Protein AF-A0A392P6D0-F1 (afdb_monomer)

Mean predicted aligned error: 10.16 Å

Solvent-accessible surface area (backbone atoms only — not comparable to full-atom values): 8319 Å² total; per-residue (Å²): 109,69,70,56,58,57,59,46,34,60,55,49,26,51,50,40,42,69,70,62,64,58,85,71,74,55,87,75,51,59,66,66,58,54,50,52,50,52,53,50,54,49,53,53,49,51,54,62,62,67,57,84,60,56,51,39,74,53,39,42,46,52,45,46,46,60,45,33,41,28,62,57,34,44,77,44,40,85,55,44,60,59,52,53,52,42,52,52,52,49,54,70,55,40,77,81,69,89,69,64,77,68,39,58,48,31,50,49,29,45,51,50,46,55,52,41,49,54,51,41,56,59,54,29,46,84,58,46,58,78,56,52,67,63,49,63,76,72,50,74,81,70,72,76,81,117

Secondary structure (DSSP, 8-state):
-HHHHHHHHHHHHHHHHHHH---SGGGGS-HHHHHHHHHHHHHHHHHHHH----SHHHHHHHHHHHHHTHHHHHH-GGGHHHHHHHHHHHHHHS-----STHHHHHHHHHHHHHHHHHHHHHHTGGGTHHHHHHHTTT-GGGGG--

pLDDT: mean 77.46, std 17.42, range [34.88, 95.81]

Sequence (146 aa):
DLAVLESMHLALENIVNAVFDRSNDIAEANAEIQFALCRTFEGLLQQFISLKWTEPALVEILVRYLEAMGLFLKYFADAAGSVINKLFELLTSLPFEMKDTSTLSARHARLQICTSFIRLAKAADKSILPHMKVHLLKYPSLNSCN

Organism: NCBI:txid97028

Structure (mmCIF, N/CA/C/O backbone):
data_AF-A0A392P6D0-F1
#
_entry.id   AF-A0A392P6D0-F1
#
loop_
_atom_site.group_PDB
_atom_site.id
_atom_site.type_symbol
_atom_site.label_atom_id
_atom_site.label_alt_id
_atom_site.label_comp_id
_atom_site.label_asym_id
_atom_site.label_entity_id
_atom_site.label_seq_id
_atom_site.pdbx_PDB_ins_code
_atom_site.Cartn_x
_atom_site.Cartn_y
_atom_site.Cartn_z
_atom_site.occupancy
_atom_site.B_iso_or_equiv
_atom_site.auth_seq_id
_atom_site.auth_comp_id
_atom_site.auth_asym_id
_atom_site.auth_atom_id
_atom_site.pdbx_PDB_model_num
ATOM 1 N N . ASP A 1 1 ? 5.226 16.076 -14.504 1.00 75.56 1 ASP A N 1
ATOM 2 C CA . ASP A 1 1 ? 4.270 15.045 -14.044 1.00 75.56 1 ASP A CA 1
ATOM 3 C C . ASP A 1 1 ? 4.854 14.115 -12.987 1.00 75.56 1 ASP A C 1
ATOM 5 O O . ASP A 1 1 ? 4.394 14.182 -11.857 1.00 75.56 1 ASP A O 1
ATOM 9 N N . LEU A 1 2 ? 5.917 13.347 -13.265 1.00 82.38 2 LEU A N 1
ATOM 10 C CA . LEU A 1 2 ? 6.526 12.428 -12.280 1.00 82.38 2 LEU A CA 1
ATOM 11 C C . LEU A 1 2 ? 6.988 13.109 -10.974 1.00 82.38 2 LEU A C 1
ATOM 13 O O . LEU A 1 2 ? 6.679 12.628 -9.892 1.00 82.38 2 LEU A O 1
ATOM 17 N N . ALA A 1 3 ? 7.655 14.265 -11.068 1.00 83.69 3 ALA A N 1
ATOM 18 C CA . ALA A 1 3 ? 8.099 15.024 -9.892 1.00 83.69 3 ALA A CA 1
ATOM 19 C C . ALA A 1 3 ? 6.931 15.512 -9.013 1.00 83.69 3 ALA A C 1
ATOM 21 O O . ALA A 1 3 ? 7.060 15.602 -7.794 1.00 83.69 3 ALA A O 1
ATOM 22 N N . VAL A 1 4 ? 5.771 15.795 -9.623 1.00 86.94 4 VAL A N 1
ATOM 23 C CA . VAL A 1 4 ? 4.561 16.165 -8.879 1.00 86.94 4 VAL A CA 1
ATOM 24 C C . VAL A 1 4 ? 4.076 14.955 -8.091 1.00 86.94 4 VAL A C 1
ATOM 26 O O . VAL A 1 4 ? 3.910 15.061 -6.881 1.00 86.94 4 VAL A O 1
ATOM 29 N N . LEU A 1 5 ? 3.940 13.792 -8.736 1.00 87.06 5 LEU A N 1
ATOM 30 C CA . LEU A 1 5 ? 3.590 12.546 -8.052 1.00 87.06 5 LEU A CA 1
ATOM 31 C C . LEU A 1 5 ? 4.570 12.227 -6.912 1.00 87.06 5 LEU A C 1
ATOM 33 O O . LEU A 1 5 ? 4.144 11.958 -5.789 1.00 87.06 5 LEU A O 1
ATOM 37 N N . GLU A 1 6 ? 5.874 12.329 -7.150 1.00 83.88 6 GLU A N 1
ATOM 38 C CA . GLU A 1 6 ? 6.866 12.060 -6.110 1.00 83.88 6 GLU A CA 1
ATOM 39 C C . GLU A 1 6 ? 6.711 13.001 -4.904 1.00 83.88 6 GLU A C 1
ATOM 41 O O . GLU A 1 6 ? 6.772 12.546 -3.761 1.00 83.88 6 GLU A O 1
ATOM 46 N N . SER A 1 7 ? 6.424 14.287 -5.128 1.00 86.69 7 SER A N 1
ATOM 47 C CA . SER A 1 7 ? 6.229 15.258 -4.042 1.00 86.69 7 SER A CA 1
ATOM 48 C C . SER A 1 7 ? 4.981 14.991 -3.187 1.00 86.69 7 SER A C 1
ATOM 50 O O . SER A 1 7 ? 4.965 15.305 -1.996 1.00 86.69 7 SER A O 1
ATOM 52 N N . MET A 1 8 ? 3.952 14.358 -3.760 1.00 92.19 8 MET A N 1
ATOM 53 C CA . MET A 1 8 ? 2.682 14.10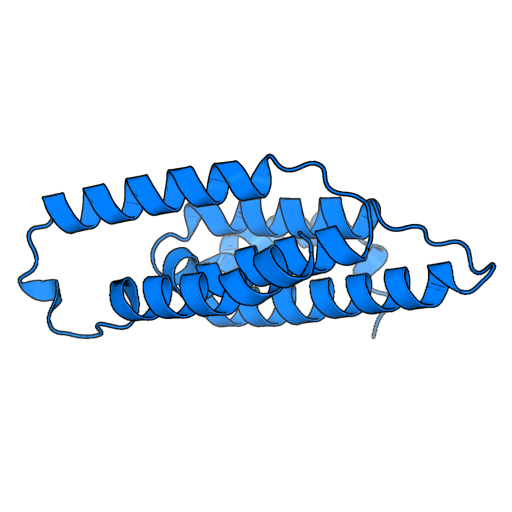8 -3.070 1.00 92.19 8 MET A CA 1
ATOM 54 C C . MET A 1 8 ? 2.783 13.037 -1.980 1.00 92.19 8 MET A C 1
ATOM 56 O O . MET A 1 8 ? 1.919 13.000 -1.106 1.00 92.19 8 MET A O 1
ATOM 60 N N . HIS A 1 9 ? 3.821 12.187 -1.977 1.00 89.25 9 HIS A N 1
ATOM 61 C CA . HIS A 1 9 ? 3.903 11.113 -0.978 1.00 89.25 9 HIS A CA 1
ATOM 62 C C . HIS A 1 9 ? 4.091 11.674 0.436 1.00 89.25 9 HIS A C 1
ATOM 64 O O . HIS A 1 9 ? 3.443 11.200 1.361 1.00 89.25 9 HIS A O 1
ATOM 70 N N . LEU A 1 10 ? 4.893 12.735 0.580 1.00 90.00 10 LEU A N 1
ATOM 71 C CA . LEU A 1 10 ? 5.110 13.419 1.858 1.00 90.00 10 LEU A CA 1
ATOM 72 C C . LEU A 1 10 ? 3.838 14.121 2.339 1.00 90.00 10 LEU A C 1
ATOM 74 O O . LEU A 1 10 ? 3.536 14.126 3.528 1.00 90.00 10 LEU A O 1
ATOM 78 N N . ALA A 1 11 ? 3.075 14.716 1.417 1.00 93.75 11 ALA A N 1
ATOM 79 C CA . ALA A 1 11 ? 1.798 15.338 1.754 1.00 93.75 11 ALA A CA 1
ATOM 80 C C . ALA A 1 11 ? 0.801 14.292 2.271 1.00 93.75 11 ALA A C 1
ATOM 82 O O . ALA A 1 11 ? 0.175 14.505 3.308 1.00 93.75 11 ALA A O 1
ATOM 83 N N . LEU A 1 12 ? 0.701 13.148 1.588 1.00 94.88 12 LEU A N 1
ATOM 84 C CA . LEU A 1 12 ? -0.134 12.030 2.019 1.00 94.88 12 LEU A CA 1
ATOM 8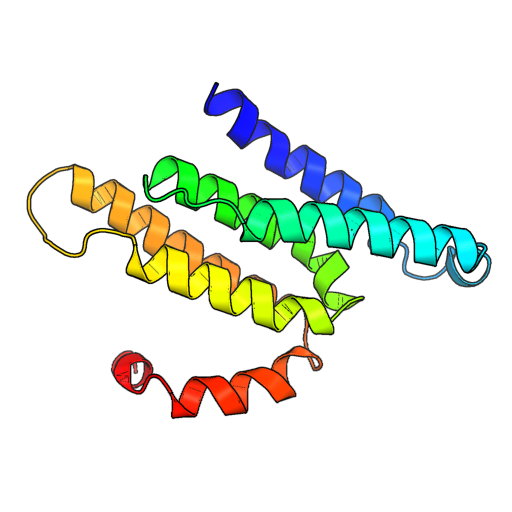5 C C . LEU A 1 12 ? 0.302 11.496 3.387 1.00 94.88 12 LEU A C 1
ATOM 87 O O . LEU A 1 12 ? -0.540 11.358 4.270 1.00 94.88 12 LEU A O 1
ATOM 91 N N . GLU A 1 13 ? 1.596 11.243 3.579 1.00 91.88 13 GLU A N 1
ATOM 92 C CA . GLU A 1 13 ? 2.151 10.763 4.848 1.00 91.88 13 GLU A CA 1
ATOM 93 C C . GLU A 1 13 ? 1.826 11.723 5.997 1.00 91.88 13 GLU A C 1
ATOM 95 O O . GLU A 1 13 ? 1.322 11.298 7.034 1.00 91.88 13 GLU A O 1
ATOM 100 N N . ASN A 1 14 ? 2.011 13.030 5.798 1.00 91.88 14 ASN A N 1
ATOM 101 C CA . ASN A 1 14 ? 1.674 14.039 6.802 1.00 91.88 14 ASN A CA 1
ATOM 102 C C . ASN A 1 14 ? 0.180 14.057 7.141 1.00 91.88 14 ASN A C 1
ATOM 104 O O . ASN A 1 14 ? -0.176 14.213 8.307 1.00 91.88 14 ASN A O 1
ATOM 108 N N . ILE A 1 15 ? -0.698 13.890 6.148 1.00 92.56 15 ILE A N 1
ATOM 109 C CA . ILE A 1 15 ? -2.149 13.825 6.366 1.00 92.56 15 ILE A CA 1
ATOM 110 C C . ILE A 1 15 ? -2.511 12.563 7.155 1.00 92.56 15 ILE A C 1
ATOM 112 O O . ILE A 1 15 ? -3.243 12.651 8.140 1.00 92.56 15 ILE A O 1
ATOM 116 N N . VAL A 1 16 ? -1.990 11.399 6.756 1.00 90.75 16 VAL A N 1
ATOM 117 C CA . VAL A 1 16 ? -2.225 10.126 7.454 1.00 90.75 16 VAL A CA 1
ATOM 118 C C . VAL A 1 16 ? -1.717 10.219 8.894 1.00 90.75 16 VAL A C 1
ATOM 120 O O . VAL A 1 16 ? -2.449 9.878 9.821 1.00 90.75 16 VAL A O 1
ATOM 123 N N . ASN A 1 17 ? -0.519 10.758 9.109 1.00 88.75 17 ASN A N 1
ATOM 124 C CA . ASN A 1 17 ? 0.022 10.982 10.446 1.00 88.75 17 ASN A CA 1
ATOM 125 C C . ASN A 1 17 ? -0.857 11.945 11.249 1.00 88.75 17 ASN A C 1
ATOM 127 O O . ASN A 1 17 ? -1.287 11.599 12.340 1.00 88.75 17 ASN A O 1
ATOM 131 N N . ALA A 1 18 ? -1.243 13.099 10.711 1.00 88.06 18 ALA A N 1
ATOM 132 C CA . ALA A 1 18 ? -2.098 14.041 11.436 1.00 88.06 18 ALA A CA 1
ATOM 133 C C . ALA A 1 18 ? -3.460 13.445 11.848 1.00 88.06 18 ALA A C 1
ATOM 135 O O . ALA A 1 18 ? -3.991 13.794 12.906 1.00 88.06 18 ALA A O 1
ATOM 136 N N . VAL A 1 19 ? -4.024 12.552 11.027 1.00 85.12 19 VAL A N 1
ATOM 137 C CA . VAL A 1 19 ? -5.308 11.891 11.298 1.00 85.12 19 VAL A CA 1
ATOM 138 C C . VAL A 1 19 ? -5.164 10.743 12.305 1.00 85.12 19 VAL A C 1
ATOM 140 O O . VAL A 1 19 ? -6.001 10.622 13.198 1.00 85.12 19 VAL A O 1
ATOM 143 N N . PHE A 1 20 ? -4.119 9.917 12.190 1.00 80.38 20 PHE A N 1
ATOM 144 C CA . PHE A 1 20 ? -3.999 8.640 12.910 1.00 80.38 20 PHE A CA 1
ATOM 145 C C . PHE A 1 20 ? -2.933 8.623 14.032 1.00 80.38 20 PHE A C 1
ATOM 147 O O . PHE A 1 20 ? -2.976 7.751 14.899 1.00 80.38 20 PHE A O 1
ATOM 154 N N . ASP A 1 21 ? -2.002 9.580 14.088 1.00 78.25 21 ASP A N 1
ATOM 155 C CA . ASP A 1 21 ? -0.961 9.702 15.136 1.00 78.25 21 ASP A CA 1
ATOM 156 C C . ASP A 1 21 ? -1.497 10.294 16.456 1.00 78.25 21 ASP A C 1
ATOM 158 O O . ASP A 1 21 ? -0.797 10.378 17.467 1.00 78.25 21 ASP A O 1
ATOM 162 N N . ARG A 1 22 ? -2.770 10.706 16.490 1.00 64.75 22 ARG A N 1
ATOM 163 C CA . ARG A 1 22 ? -3.372 11.339 17.668 1.00 64.75 22 ARG A CA 1
ATOM 164 C C . ARG A 1 22 ? -3.668 10.288 18.743 1.00 64.75 22 ARG A C 1
ATOM 166 O O . ARG A 1 22 ? -4.772 9.766 18.859 1.00 64.75 22 ARG A O 1
ATOM 173 N N . SER A 1 23 ? -2.642 9.998 19.536 1.00 54.56 23 SER A N 1
ATOM 174 C CA . SER A 1 23 ? -2.596 8.873 20.468 1.00 54.56 23 SER A CA 1
ATOM 175 C C . SER A 1 23 ? -3.529 8.944 21.680 1.00 54.56 23 SER A C 1
ATOM 177 O O . SER A 1 23 ? -3.637 7.920 22.335 1.00 54.56 23 SER A O 1
ATOM 179 N N . ASN A 1 24 ? -4.224 10.050 21.997 1.00 48.66 24 ASN A N 1
ATOM 180 C CA . ASN A 1 24 ? -5.096 10.093 23.193 1.00 48.66 24 ASN A CA 1
ATOM 181 C C . ASN A 1 24 ? -6.334 11.024 23.136 1.00 48.66 24 ASN A C 1
ATOM 183 O O . ASN A 1 24 ? -7.273 10.793 23.888 1.00 48.66 24 ASN A O 1
ATOM 187 N N . ASP A 1 25 ? -6.414 12.013 22.235 1.00 49.25 25 ASP A N 1
ATOM 188 C CA . ASP A 1 25 ? -7.540 12.982 22.220 1.00 49.25 25 ASP A CA 1
ATOM 189 C C . ASP A 1 25 ? -8.749 12.547 21.366 1.00 49.25 25 ASP A C 1
ATOM 191 O O . ASP A 1 25 ? -9.779 13.216 21.332 1.00 49.25 25 ASP A O 1
ATOM 195 N N . ILE A 1 26 ? -8.644 11.427 20.644 1.00 47.66 26 ILE A N 1
ATOM 196 C CA . ILE A 1 26 ? -9.741 10.870 19.826 1.00 47.66 26 ILE A CA 1
ATOM 197 C C . ILE A 1 26 ? -10.728 10.051 20.672 1.00 47.66 26 ILE A C 1
ATOM 199 O O . ILE A 1 26 ? -11.804 9.709 20.190 1.00 47.66 26 ILE A O 1
ATOM 203 N N . ALA A 1 27 ? -10.434 9.811 21.954 1.00 46.47 27 ALA A N 1
ATOM 204 C CA . ALA A 1 27 ? -11.406 9.237 22.885 1.00 46.47 27 ALA A CA 1
ATOM 205 C C . ALA A 1 27 ? -12.692 10.093 23.014 1.00 46.47 27 ALA A C 1
ATOM 207 O O . ALA A 1 27 ? -13.721 9.575 23.437 1.00 46.47 27 ALA A O 1
ATOM 208 N N . GLU A 1 28 ? -12.652 11.363 22.582 1.00 51.38 28 GLU A N 1
ATOM 209 C CA . GLU A 1 28 ? -13.799 12.281 22.485 1.00 51.38 28 GLU A CA 1
ATOM 210 C C . GLU A 1 28 ? -14.220 12.632 21.042 1.00 51.38 28 GLU A C 1
ATOM 212 O O . GLU A 1 28 ? -15.142 13.425 20.836 1.00 51.38 28 GLU A O 1
ATOM 217 N N . ALA A 1 29 ? -13.582 12.067 20.010 1.00 57.53 29 ALA A N 1
ATOM 218 C CA . ALA A 1 29 ? -14.015 12.310 18.637 1.00 57.53 29 ALA A CA 1
ATOM 219 C C . ALA A 1 29 ? -15.274 11.488 18.331 1.00 57.53 29 ALA A C 1
ATOM 221 O O . ALA A 1 29 ? -15.324 10.287 18.592 1.00 57.53 29 ALA A O 1
ATOM 222 N N . ASN A 1 30 ? -16.274 12.131 17.720 1.00 63.84 30 ASN A N 1
ATOM 223 C CA . ASN A 1 30 ? -17.492 11.472 17.255 1.00 63.84 30 ASN A CA 1
ATOM 224 C C . ASN A 1 30 ? -17.130 10.218 16.429 1.00 63.84 30 ASN A C 1
ATOM 226 O O . ASN A 1 30 ? -16.466 10.327 15.394 1.00 63.84 30 ASN A O 1
ATOM 230 N N . ALA A 1 31 ? -17.568 9.038 16.882 1.00 68.56 31 ALA A N 1
ATOM 231 C CA . ALA A 1 31 ? -17.316 7.751 16.228 1.00 68.56 31 ALA A CA 1
ATOM 232 C C . ALA A 1 31 ? -17.735 7.755 14.746 1.00 68.56 31 ALA A C 1
ATOM 234 O O . ALA A 1 31 ? -17.128 7.076 13.920 1.00 68.56 31 ALA A O 1
ATOM 235 N N . GLU A 1 32 ? -18.725 8.576 14.395 1.00 73.00 32 GLU A N 1
ATOM 236 C CA . GLU A 1 32 ? -19.176 8.799 13.023 1.00 73.00 32 GLU A CA 1
ATOM 237 C C . GLU A 1 32 ? -18.107 9.471 12.145 1.00 73.00 32 GLU A C 1
ATOM 239 O O . GLU A 1 32 ? -17.887 9.052 11.009 1.00 73.00 32 GLU A O 1
ATOM 244 N N . ILE A 1 33 ? -17.381 10.462 12.679 1.00 77.44 33 ILE A N 1
ATOM 245 C CA . ILE A 1 33 ? -16.286 11.141 11.966 1.00 77.44 33 ILE A CA 1
ATOM 246 C C . ILE A 1 33 ? -15.127 10.167 11.752 1.00 77.44 33 ILE A C 1
ATOM 248 O O . ILE A 1 33 ? -14.574 10.098 10.657 1.00 77.44 33 ILE A O 1
ATOM 252 N N . GLN A 1 34 ? -14.790 9.375 12.772 1.00 74.62 34 GLN A N 1
ATOM 253 C CA . GLN A 1 34 ? -13.749 8.349 12.663 1.00 74.62 34 GLN A CA 1
ATOM 254 C C . GLN A 1 34 ? -14.111 7.291 11.618 1.00 74.62 34 GLN A C 1
ATOM 256 O O . GLN A 1 34 ? -13.293 6.952 10.763 1.00 74.62 34 GLN A O 1
ATOM 261 N N . PHE A 1 35 ? -15.360 6.824 11.615 1.00 77.31 35 PHE A N 1
ATOM 262 C CA . PHE A 1 35 ? -15.839 5.882 10.611 1.00 77.31 35 PHE A CA 1
ATOM 263 C C . PHE A 1 35 ? -15.794 6.475 9.193 1.00 77.31 35 PHE A C 1
ATOM 265 O O . PHE A 1 35 ? -15.314 5.818 8.267 1.00 77.31 35 PHE A O 1
ATOM 272 N N . ALA A 1 36 ? -16.227 7.726 9.014 1.00 84.31 36 ALA A N 1
ATOM 273 C CA . ALA A 1 36 ? -16.181 8.411 7.722 1.00 84.31 36 ALA A CA 1
ATOM 274 C C . ALA A 1 36 ? -14.743 8.590 7.202 1.00 84.31 36 ALA A C 1
ATOM 276 O O . ALA A 1 36 ? -14.476 8.363 6.017 1.00 84.31 36 ALA A O 1
ATOM 277 N N . LEU A 1 37 ? -13.801 8.937 8.085 1.00 83.88 37 LEU A N 1
ATOM 278 C CA . LEU A 1 37 ? -12.379 9.023 7.752 1.00 83.88 37 LEU A CA 1
ATOM 279 C C . LEU A 1 37 ? -11.836 7.653 7.336 1.00 83.88 37 LEU A C 1
ATOM 281 O O . LEU A 1 37 ? -11.274 7.539 6.247 1.00 83.88 37 LEU A O 1
ATOM 285 N N . CYS A 1 38 ? -12.083 6.598 8.118 1.00 85.25 38 CYS A N 1
ATOM 286 C CA . CYS A 1 38 ? -11.666 5.236 7.769 1.00 85.25 38 CYS A CA 1
ATOM 287 C C . CYS A 1 38 ? -12.197 4.800 6.397 1.00 85.25 38 CYS A C 1
ATOM 289 O O . CYS A 1 38 ? -11.424 4.309 5.578 1.00 85.25 38 CYS A O 1
ATOM 291 N N . ARG A 1 39 ? -13.480 5.044 6.097 1.00 87.31 39 ARG A N 1
ATOM 292 C CA . ARG A 1 39 ? -14.082 4.729 4.786 1.00 87.31 39 ARG A CA 1
ATOM 293 C C . ARG A 1 39 ? -13.445 5.513 3.641 1.00 87.31 39 ARG A C 1
ATOM 295 O O . ARG A 1 39 ? -13.287 4.983 2.543 1.00 87.31 39 ARG A O 1
ATOM 302 N N . THR A 1 40 ? -13.057 6.759 3.895 1.00 91.19 40 THR A N 1
ATOM 303 C CA . THR A 1 40 ? -12.386 7.604 2.900 1.00 91.19 40 THR A CA 1
ATOM 304 C C . THR A 1 40 ? -10.984 7.078 2.589 1.00 91.19 40 THR A C 1
ATOM 306 O O . THR A 1 40 ? -10.646 6.890 1.419 1.00 91.19 40 THR A O 1
ATOM 309 N N . PHE A 1 41 ? -10.185 6.775 3.617 1.00 91.88 41 PHE A N 1
ATOM 310 C CA . PHE A 1 41 ? -8.842 6.211 3.441 1.00 91.88 41 PHE A CA 1
ATOM 311 C C . PHE A 1 41 ? -8.873 4.792 2.866 1.00 91.88 41 PHE A C 1
ATOM 313 O O . PHE A 1 41 ? -8.019 4.457 2.049 1.00 91.88 41 PHE A O 1
ATOM 320 N N . GLU A 1 42 ? -9.877 3.984 3.210 1.00 91.38 42 GLU A N 1
ATOM 321 C CA . GLU A 1 42 ? -10.120 2.688 2.575 1.00 91.38 42 GLU A CA 1
ATOM 322 C C . GLU A 1 42 ? -10.362 2.856 1.067 1.00 91.38 42 GLU A C 1
ATOM 324 O O . GLU A 1 42 ? -9.709 2.194 0.261 1.00 91.38 42 GLU A O 1
ATOM 329 N N . GLY A 1 43 ? -11.242 3.780 0.669 1.00 94.06 43 GLY A N 1
ATOM 330 C CA . GLY A 1 43 ? -11.501 4.082 -0.741 1.00 94.06 43 GLY A CA 1
ATOM 331 C C . GLY A 1 43 ? -10.246 4.541 -1.490 1.00 94.06 43 GLY A C 1
ATOM 332 O O . GLY A 1 43 ? -9.975 4.058 -2.590 1.00 94.06 43 GLY A O 1
ATOM 333 N N . LEU A 1 44 ? -9.446 5.417 -0.877 1.00 95.06 44 LEU A N 1
ATOM 334 C CA . LEU A 1 44 ? -8.167 5.865 -1.434 1.00 95.06 44 LEU A CA 1
ATOM 335 C C . LEU A 1 44 ? -7.174 4.703 -1.589 1.00 95.06 44 LEU A C 1
ATOM 337 O O . LEU A 1 44 ? -6.538 4.556 -2.632 1.00 95.06 44 LEU A O 1
ATOM 341 N N . LEU A 1 45 ? -7.075 3.835 -0.583 1.00 94.62 45 LEU A N 1
ATOM 342 C CA . LEU A 1 45 ? -6.202 2.668 -0.634 1.00 9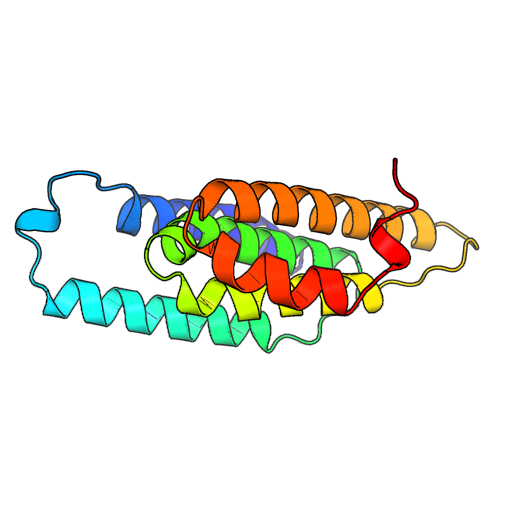4.62 45 LEU A CA 1
ATOM 343 C C . LEU A 1 45 ? -6.599 1.712 -1.765 1.00 94.62 45 LEU A C 1
ATOM 345 O O . LEU A 1 45 ? -5.733 1.219 -2.487 1.00 94.62 45 LEU A O 1
ATOM 349 N N . GLN A 1 46 ? -7.899 1.476 -1.953 1.00 94.44 46 GLN A N 1
ATOM 350 C CA . GLN A 1 46 ? -8.394 0.649 -3.055 1.00 94.44 46 GLN A CA 1
ATOM 351 C C . GLN A 1 46 ? -8.024 1.235 -4.421 1.00 94.44 46 GLN A C 1
ATOM 353 O O . GLN A 1 46 ? -7.663 0.486 -5.331 1.00 94.44 46 GLN A O 1
ATOM 358 N N . GLN A 1 47 ? -8.030 2.564 -4.561 1.00 95.81 47 GLN A N 1
ATOM 359 C CA . GLN A 1 47 ? -7.552 3.212 -5.783 1.00 95.81 47 GLN A CA 1
ATOM 360 C C . GLN A 1 47 ? -6.072 2.902 -6.024 1.00 95.81 47 GLN A C 1
ATOM 362 O O . GLN A 1 47 ? -5.739 2.455 -7.121 1.00 95.81 47 GLN A O 1
ATOM 367 N N . PHE A 1 48 ? -5.204 3.022 -5.013 1.00 95.00 48 PHE A N 1
ATOM 368 C CA . PHE A 1 48 ? -3.787 2.651 -5.140 1.00 95.00 48 PHE A CA 1
ATOM 369 C C . PHE A 1 48 ? -3.593 1.178 -5.512 1.00 95.00 48 PHE A C 1
ATOM 371 O O . PHE A 1 48 ? -2.823 0.862 -6.419 1.00 95.00 48 PHE A O 1
ATOM 378 N N . ILE A 1 49 ? -4.327 0.268 -4.871 1.00 94.44 49 ILE A N 1
ATOM 379 C CA . ILE A 1 49 ? -4.241 -1.174 -5.147 1.00 94.44 49 ILE A CA 1
ATOM 380 C C . ILE A 1 49 ? -4.678 -1.500 -6.585 1.00 94.44 49 ILE A C 1
ATOM 382 O O . ILE A 1 49 ? -4.106 -2.388 -7.222 1.00 94.44 49 ILE A O 1
ATOM 386 N N . SER A 1 50 ? -5.644 -0.762 -7.133 1.00 95.44 50 SER A N 1
ATOM 387 C CA . SER A 1 50 ? -6.146 -0.975 -8.496 1.00 95.44 50 SER A CA 1
ATOM 388 C C . SER A 1 50 ? -5.174 -0.548 -9.608 1.00 95.44 50 SER A C 1
ATOM 390 O O . SER A 1 50 ? -5.330 -0.977 -10.755 1.00 95.44 50 SER A O 1
ATOM 392 N N . LEU A 1 51 ? -4.159 0.269 -9.293 1.00 95.50 51 LEU A N 1
ATOM 393 C CA . LEU A 1 51 ? -3.207 0.788 -10.278 1.00 95.50 51 LEU A CA 1
ATOM 394 C C . LEU A 1 51 ? -2.328 -0.329 -10.845 1.00 95.50 51 LEU A C 1
ATOM 396 O O . LEU A 1 51 ? -1.695 -1.072 -10.104 1.00 95.50 51 LEU A O 1
ATOM 400 N N . LYS A 1 52 ? -2.230 -0.426 -12.172 1.00 92.69 52 LYS A N 1
ATOM 401 C CA . LYS A 1 52 ? -1.444 -1.460 -12.875 1.00 92.69 52 LYS A CA 1
ATOM 402 C C . LYS A 1 52 ? -0.088 -0.946 -13.362 1.00 92.69 52 LYS A C 1
ATOM 404 O O . LYS A 1 52 ? 0.349 -1.293 -14.454 1.00 92.69 52 LYS A O 1
ATOM 409 N N . TRP A 1 53 ? 0.539 -0.052 -12.605 1.00 92.19 53 TRP A N 1
ATOM 410 C CA . TRP A 1 53 ? 1.827 0.518 -12.994 1.00 92.19 53 TRP A CA 1
ATOM 411 C C . TRP A 1 53 ? 2.929 -0.538 -12.922 1.00 92.19 53 TRP A C 1
ATOM 413 O O . TRP A 1 53 ? 3.121 -1.162 -11.884 1.00 92.19 53 TRP A O 1
ATOM 423 N N . THR A 1 54 ? 3.652 -0.712 -14.027 1.00 88.06 54 THR A N 1
ATOM 424 C CA . THR A 1 54 ? 4.751 -1.684 -14.162 1.00 88.06 54 THR A CA 1
ATOM 425 C C . THR A 1 54 ? 6.099 -1.017 -14.429 1.00 88.06 54 THR A C 1
ATOM 427 O O . THR A 1 54 ? 7.140 -1.666 -14.365 1.00 88.06 54 THR A O 1
ATOM 430 N N . GLU A 1 55 ? 6.106 0.280 -14.747 1.00 89.88 55 GLU A N 1
ATOM 431 C CA . GLU A 1 55 ? 7.342 1.034 -14.942 1.00 89.88 55 GLU A CA 1
ATOM 432 C C . GLU A 1 55 ? 8.047 1.255 -13.595 1.00 89.88 55 GLU A C 1
ATOM 434 O O . GLU 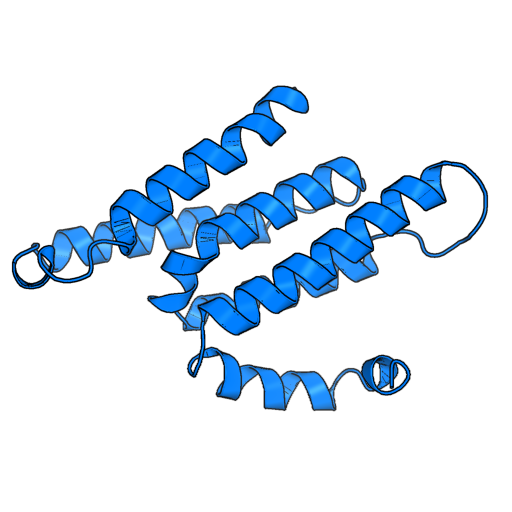A 1 55 ? 7.399 1.734 -12.663 1.00 89.88 55 GLU A O 1
ATOM 439 N N . PRO A 1 56 ? 9.363 0.986 -13.471 1.00 88.69 56 PRO A N 1
ATOM 440 C CA . PRO A 1 56 ? 10.067 1.040 -12.188 1.00 88.69 56 PRO A CA 1
ATOM 441 C C . PRO A 1 56 ? 9.862 2.338 -11.393 1.00 88.69 56 PRO A C 1
ATOM 443 O O . PRO A 1 56 ? 9.568 2.282 -10.204 1.00 88.69 56 PRO A O 1
ATOM 446 N N . ALA A 1 57 ? 9.922 3.501 -12.050 1.00 90.06 57 ALA A N 1
ATOM 447 C CA . ALA A 1 57 ? 9.733 4.794 -11.387 1.00 90.06 57 ALA A CA 1
ATOM 448 C C . ALA A 1 57 ? 8.307 4.981 -10.834 1.00 90.06 57 ALA A C 1
ATOM 450 O O . ALA A 1 57 ? 8.120 5.521 -9.746 1.00 90.06 57 ALA A O 1
ATOM 451 N N . LEU A 1 58 ? 7.290 4.505 -11.558 1.00 90.94 58 LEU A N 1
ATOM 452 C CA . LEU A 1 58 ? 5.900 4.550 -11.100 1.00 90.94 58 LEU A CA 1
ATOM 453 C C . LEU A 1 58 ? 5.652 3.538 -9.978 1.00 90.94 58 LEU A C 1
ATOM 455 O O . LEU A 1 58 ? 4.951 3.845 -9.016 1.00 90.94 58 LEU A O 1
ATOM 459 N N . VAL A 1 59 ? 6.261 2.353 -10.074 1.00 92.62 59 VAL A N 1
ATOM 460 C CA . VAL A 1 59 ? 6.225 1.333 -9.020 1.00 92.62 59 VAL A CA 1
ATOM 461 C C . VAL A 1 59 ? 6.801 1.891 -7.720 1.00 92.62 59 VAL A C 1
ATOM 463 O O . VAL A 1 59 ? 6.173 1.751 -6.675 1.00 92.62 59 VAL A O 1
ATOM 466 N N . GLU A 1 60 ? 7.943 2.577 -7.770 1.00 92.75 60 GLU A N 1
ATOM 467 C CA . GLU A 1 60 ? 8.542 3.215 -6.593 1.00 92.75 60 GLU A CA 1
ATOM 468 C C . GLU A 1 60 ? 7.613 4.242 -5.942 1.00 92.75 60 GLU A C 1
ATOM 470 O O . GLU A 1 60 ? 7.449 4.236 -4.721 1.00 92.75 60 GLU A O 1
ATOM 475 N N . ILE A 1 61 ? 6.968 5.092 -6.743 1.00 93.62 61 ILE A N 1
ATOM 476 C CA . ILE A 1 61 ? 6.011 6.087 -6.244 1.00 93.62 61 ILE A CA 1
ATOM 477 C C . ILE A 1 61 ? 4.811 5.405 -5.587 1.00 93.62 61 ILE A C 1
ATOM 479 O O . ILE A 1 61 ? 4.435 5.768 -4.473 1.00 93.62 61 ILE A O 1
ATOM 483 N N . LEU A 1 62 ? 4.232 4.395 -6.241 1.00 95.00 62 LEU A N 1
ATOM 484 C CA . LEU A 1 62 ? 3.095 3.657 -5.693 1.00 95.00 62 LEU A CA 1
ATOM 485 C C . LEU A 1 62 ? 3.456 2.980 -4.370 1.00 95.00 62 LEU A C 1
ATOM 487 O O . LEU A 1 62 ? 2.687 3.033 -3.414 1.00 95.00 62 LEU A O 1
ATOM 491 N N . VAL A 1 63 ? 4.648 2.396 -4.286 1.00 94.25 63 VAL A N 1
ATOM 492 C CA . VAL A 1 63 ? 5.154 1.786 -3.055 1.00 94.25 63 VAL A CA 1
ATOM 493 C C . VAL A 1 63 ? 5.301 2.828 -1.944 1.00 94.25 63 VAL A C 1
ATOM 495 O O . VAL A 1 63 ? 4.886 2.554 -0.821 1.00 94.25 63 VAL A O 1
ATOM 498 N N . ARG A 1 64 ? 5.802 4.036 -2.242 1.00 94.06 64 ARG A N 1
ATOM 499 C CA . ARG A 1 64 ? 5.870 5.134 -1.256 1.00 94.06 64 ARG A CA 1
ATOM 500 C C . ARG A 1 64 ? 4.487 5.594 -0.796 1.00 94.06 64 ARG A C 1
ATOM 502 O O . ARG A 1 64 ? 4.314 5.869 0.385 1.00 94.06 64 ARG A O 1
ATOM 509 N N . TYR A 1 65 ? 3.490 5.638 -1.680 1.00 95.00 65 TYR A N 1
ATOM 510 C CA . TYR A 1 65 ? 2.110 5.935 -1.275 1.00 95.00 65 TYR A CA 1
ATOM 511 C C . TYR A 1 65 ? 1.519 4.846 -0.379 1.00 95.00 65 TYR A C 1
ATOM 513 O O . TYR A 1 65 ? 0.881 5.162 0.621 1.00 95.00 65 TYR A O 1
ATOM 521 N N . LEU A 1 66 ? 1.749 3.570 -0.697 1.00 94.19 66 LEU A N 1
ATOM 522 C CA . LEU A 1 66 ? 1.312 2.456 0.148 1.00 94.19 66 LEU A CA 1
ATOM 523 C C . LEU A 1 66 ? 2.015 2.475 1.514 1.00 94.19 66 LEU A C 1
ATOM 525 O O . LEU A 1 66 ? 1.380 2.202 2.529 1.00 94.19 66 LEU A O 1
ATOM 529 N N . GLU A 1 67 ? 3.299 2.832 1.554 1.00 92.19 67 GLU A N 1
ATOM 530 C CA . GLU A 1 67 ? 4.065 3.002 2.793 1.00 92.19 67 GLU A CA 1
ATOM 531 C C . GLU A 1 67 ? 3.534 4.161 3.648 1.00 92.19 67 GLU A C 1
ATOM 533 O O . GLU A 1 67 ? 3.354 3.988 4.853 1.00 92.19 67 GLU A O 1
ATOM 538 N N . ALA A 1 68 ? 3.190 5.296 3.031 1.00 93.31 68 ALA A N 1
ATOM 539 C CA . ALA A 1 68 ? 2.594 6.452 3.707 1.00 93.31 68 ALA A CA 1
ATOM 540 C C . ALA A 1 68 ? 1.254 6.124 4.393 1.00 93.31 68 ALA A C 1
ATOM 542 O O . ALA A 1 68 ? 0.878 6.765 5.370 1.00 93.31 68 ALA A O 1
ATOM 543 N N . MET A 1 69 ? 0.548 5.086 3.931 1.00 92.00 69 MET A N 1
ATOM 544 C CA . MET A 1 69 ? -0.681 4.577 4.555 1.00 92.00 69 MET A CA 1
ATOM 545 C C . MET A 1 69 ? -0.407 3.685 5.782 1.00 92.00 69 MET A C 1
ATOM 547 O O . MET A 1 69 ? -1.339 3.117 6.354 1.00 92.00 69 MET A O 1
ATOM 551 N N . GLY A 1 70 ? 0.850 3.544 6.214 1.00 88.81 70 GLY A N 1
ATOM 552 C CA . GLY A 1 70 ? 1.269 2.622 7.270 1.00 88.81 70 GLY A CA 1
ATOM 553 C C . GLY A 1 70 ? 0.528 2.791 8.599 1.00 88.81 70 GLY A C 1
ATOM 554 O O . GLY A 1 70 ? 0.106 1.792 9.183 1.00 88.81 70 GLY A O 1
ATOM 555 N N . LEU A 1 71 ? 0.299 4.026 9.067 1.00 85.31 71 LEU A N 1
ATOM 556 C CA . LEU A 1 71 ? -0.486 4.243 10.290 1.00 85.31 71 LEU A CA 1
ATOM 557 C C . LEU A 1 71 ? -1.957 3.867 10.105 1.00 85.31 71 LEU A C 1
ATOM 559 O O . LEU A 1 71 ? -2.514 3.220 10.985 1.00 85.31 71 LEU A O 1
ATOM 563 N N . PHE A 1 72 ? -2.575 4.186 8.965 1.00 87.00 72 PHE A N 1
ATOM 564 C CA . PHE A 1 72 ? -3.939 3.732 8.673 1.00 87.00 72 PHE A CA 1
ATOM 565 C C . PHE A 1 72 ? -4.040 2.200 8.746 1.00 87.00 72 PHE A C 1
ATOM 567 O O . PHE A 1 72 ? -4.935 1.673 9.401 1.00 87.00 72 PHE A O 1
ATOM 574 N N . LEU A 1 73 ? -3.080 1.479 8.161 1.00 87.00 73 LEU A N 1
ATOM 575 C CA . LEU A 1 73 ? -3.037 0.011 8.180 1.00 87.00 73 LEU A CA 1
ATOM 576 C C . LEU A 1 73 ? -2.827 -0.574 9.583 1.00 87.00 73 LEU A C 1
ATOM 578 O O . LEU A 1 73 ? -3.273 -1.687 9.857 1.00 87.00 73 LEU A O 1
ATOM 582 N N . LYS A 1 74 ? -2.188 0.173 10.489 1.00 82.06 74 LYS A N 1
ATOM 583 C CA . LYS A 1 74 ? -2.089 -0.197 11.906 1.00 82.06 74 LYS A CA 1
ATOM 584 C C . LYS A 1 74 ? -3.455 -0.159 12.602 1.00 82.06 74 LYS A C 1
ATOM 586 O O . LYS A 1 74 ? -3.725 -1.029 13.426 1.00 82.06 74 LYS A O 1
ATOM 591 N N . TYR A 1 75 ? -4.311 0.811 12.269 1.00 75.31 75 TYR A N 1
ATOM 592 C CA . TYR A 1 75 ? -5.682 0.897 12.794 1.00 75.31 75 TYR A CA 1
ATOM 593 C C . TYR A 1 75 ? -6.660 -0.034 12.067 1.00 75.31 75 TYR A C 1
ATOM 595 O O . TYR A 1 75 ? -7.593 -0.542 12.686 1.00 75.31 75 TYR A O 1
ATOM 603 N N . PHE A 1 76 ? -6.450 -0.270 10.771 1.00 74.81 76 PHE A N 1
ATOM 604 C CA . PHE A 1 76 ? -7.361 -1.011 9.900 1.00 74.81 76 PHE A CA 1
ATOM 605 C C . PHE A 1 76 ? -6.660 -2.212 9.248 1.00 74.81 76 PHE A C 1
ATOM 607 O O . PHE A 1 76 ? -6.328 -2.226 8.059 1.00 74.81 76 PHE A O 1
ATOM 614 N N . ALA A 1 77 ? -6.423 -3.234 10.070 1.00 71.75 77 ALA A N 1
ATOM 615 C CA . ALA A 1 77 ? -5.615 -4.403 9.729 1.00 71.75 77 ALA A CA 1
ATOM 616 C C . ALA A 1 77 ? -6.138 -5.225 8.542 1.00 71.75 77 ALA A C 1
ATOM 618 O O . ALA A 1 77 ? -5.341 -5.789 7.791 1.00 71.75 77 ALA A O 1
ATOM 619 N N . ASP A 1 78 ? -7.456 -5.260 8.333 1.00 76.31 78 ASP A N 1
ATOM 620 C CA . ASP A 1 78 ? -8.094 -6.056 7.274 1.00 76.31 78 ASP A CA 1
ATOM 621 C C . ASP A 1 78 ? -7.601 -5.667 5.869 1.00 76.31 78 ASP A C 1
ATOM 623 O O . ASP A 1 78 ? -7.563 -6.492 4.953 1.00 76.31 78 ASP A O 1
ATOM 627 N N . ALA A 1 79 ? -7.145 -4.422 5.696 1.00 82.62 79 ALA A N 1
ATOM 628 C CA . ALA A 1 79 ? -6.596 -3.939 4.436 1.00 82.62 79 ALA A CA 1
ATOM 629 C C . ALA A 1 79 ? -5.122 -4.330 4.204 1.00 82.62 79 ALA A C 1
ATOM 631 O O . ALA A 1 79 ? -4.655 -4.305 3.060 1.00 82.62 79 ALA A O 1
ATOM 632 N N . ALA A 1 80 ? -4.385 -4.732 5.247 1.00 83.38 80 ALA A N 1
ATOM 633 C CA . ALA A 1 80 ? -2.956 -5.037 5.157 1.00 83.38 80 ALA A CA 1
ATOM 634 C C . ALA A 1 80 ? -2.669 -6.207 4.204 1.00 83.38 80 ALA A C 1
ATOM 636 O O . ALA A 1 80 ? -1.705 -6.163 3.440 1.00 83.38 80 ALA A O 1
ATOM 637 N N . GLY A 1 81 ? -3.535 -7.227 4.183 1.00 83.88 81 GLY A N 1
ATOM 638 C CA . GLY A 1 81 ? -3.401 -8.363 3.267 1.00 83.88 81 GLY A CA 1
ATOM 639 C C . GLY A 1 81 ? -3.431 -7.945 1.793 1.00 83.88 81 GLY A C 1
ATOM 640 O O . GLY A 1 81 ? -2.609 -8.401 0.999 1.00 83.88 81 GLY A O 1
ATOM 641 N N . SER A 1 82 ? -4.328 -7.026 1.432 1.00 89.69 82 SER A N 1
ATOM 642 C CA . SER A 1 82 ? -4.443 -6.509 0.064 1.00 89.69 82 SER A CA 1
ATOM 643 C C . SER A 1 82 ? -3.230 -5.666 -0.337 1.00 89.69 82 SER A C 1
ATOM 645 O O . SER A 1 82 ? -2.763 -5.771 -1.470 1.00 89.69 82 SER A O 1
ATOM 647 N N . VAL A 1 83 ? -2.666 -4.895 0.597 1.00 91.38 83 VAL A N 1
ATOM 648 C CA . VAL A 1 83 ? -1.421 -4.139 0.371 1.00 91.38 83 VAL A CA 1
ATOM 649 C C . VAL A 1 83 ? -0.238 -5.077 0.160 1.00 91.38 83 VAL A C 1
ATOM 651 O O . VAL A 1 83 ? 0.522 -4.896 -0.787 1.00 91.38 83 VAL A O 1
ATOM 654 N N . ILE A 1 84 ? -0.110 -6.121 0.981 1.00 89.19 84 ILE A N 1
ATOM 655 C CA . ILE A 1 84 ? 0.940 -7.136 0.829 1.00 89.19 84 ILE A CA 1
ATOM 656 C C . ILE A 1 84 ? 0.838 -7.819 -0.538 1.00 89.19 84 ILE A C 1
ATOM 658 O O . ILE A 1 84 ? 1.835 -7.906 -1.255 1.00 89.19 84 ILE A O 1
ATOM 662 N N . ASN A 1 85 ? -0.363 -8.253 -0.932 1.00 90.94 85 ASN A N 1
ATOM 663 C CA . ASN A 1 85 ? -0.590 -8.846 -2.251 1.00 90.94 85 ASN A CA 1
ATOM 664 C C . ASN A 1 85 ? -0.172 -7.891 -3.369 1.00 90.94 85 ASN A C 1
ATOM 666 O O . ASN A 1 85 ? 0.487 -8.313 -4.319 1.00 90.94 85 ASN A O 1
ATOM 670 N N . LYS A 1 86 ? -0.502 -6.602 -3.229 1.00 94.00 86 LYS A N 1
ATOM 671 C CA . LYS A 1 86 ? -0.121 -5.598 -4.216 1.00 94.00 86 LYS A CA 1
ATOM 672 C C . LYS A 1 86 ? 1.392 -5.431 -4.317 1.00 94.00 86 LYS A C 1
ATOM 674 O O . LYS A 1 86 ? 1.917 -5.374 -5.423 1.00 94.00 86 LYS A O 1
ATOM 679 N N . LEU A 1 87 ? 2.112 -5.398 -3.197 1.00 92.44 87 LEU A N 1
ATOM 680 C CA . LEU A 1 87 ? 3.577 -5.318 -3.201 1.00 92.44 87 LEU A CA 1
ATOM 681 C C . LEU A 1 87 ? 4.211 -6.513 -3.925 1.00 92.44 87 LEU A C 1
ATOM 683 O O . LEU A 1 87 ? 5.151 -6.324 -4.696 1.00 92.44 87 LEU A O 1
ATOM 687 N N . PHE A 1 88 ? 3.682 -7.724 -3.729 1.00 90.50 88 PHE A N 1
ATOM 688 C CA . PHE A 1 88 ? 4.152 -8.908 -4.454 1.00 90.50 88 PHE A CA 1
ATOM 689 C C . PHE A 1 88 ? 3.831 -8.846 -5.948 1.00 90.50 88 PHE A C 1
ATOM 691 O O . PHE A 1 88 ? 4.701 -9.145 -6.764 1.00 90.50 88 PHE A O 1
ATOM 698 N N . GLU A 1 89 ? 2.625 -8.416 -6.317 1.00 93.06 89 GLU A N 1
ATOM 699 C CA . GLU A 1 89 ? 2.250 -8.190 -7.717 1.00 93.06 89 GLU A CA 1
ATOM 700 C C . GLU A 1 89 ? 3.245 -7.233 -8.394 1.00 93.06 89 GLU A C 1
ATOM 702 O O . GLU A 1 89 ? 3.844 -7.582 -9.415 1.00 93.06 89 GLU A O 1
ATOM 707 N N . LEU A 1 90 ? 3.511 -6.077 -7.774 1.00 92.44 90 LEU A N 1
ATOM 708 C CA . LEU A 1 90 ? 4.481 -5.097 -8.266 1.00 92.44 90 LEU A CA 1
ATOM 709 C C . LEU A 1 90 ? 5.890 -5.690 -8.368 1.00 92.44 90 LEU A C 1
ATOM 711 O O . LEU A 1 90 ? 6.554 -5.505 -9.387 1.00 92.44 90 LEU A O 1
ATOM 715 N N . LEU A 1 91 ? 6.325 -6.456 -7.364 1.00 89.25 91 LEU A N 1
ATOM 716 C CA . LEU A 1 91 ? 7.635 -7.108 -7.357 1.00 89.25 91 LEU A CA 1
ATOM 717 C C . LEU A 1 91 ? 7.806 -8.057 -8.548 1.00 89.25 91 LEU A C 1
ATOM 719 O O . LEU A 1 91 ? 8.857 -8.051 -9.191 1.00 89.25 91 LEU A O 1
ATOM 723 N N . THR A 1 92 ? 6.772 -8.846 -8.852 1.00 89.12 92 THR A N 1
ATOM 724 C CA . THR A 1 92 ? 6.775 -9.800 -9.974 1.00 89.12 92 THR A CA 1
ATOM 725 C C . THR A 1 92 ? 6.638 -9.136 -11.342 1.00 89.12 92 THR A C 1
ATOM 727 O O . THR A 1 92 ? 7.060 -9.716 -12.338 1.00 89.12 92 THR A O 1
ATOM 730 N N . SER A 1 93 ? 6.092 -7.917 -11.401 1.00 89.00 93 SER A N 1
ATOM 731 C CA . SER A 1 93 ? 5.951 -7.151 -12.645 1.00 89.00 93 SER A CA 1
ATOM 732 C C . SER A 1 93 ? 7.274 -6.573 -13.164 1.00 89.00 93 SER A C 1
ATOM 734 O O . SER A 1 93 ? 7.385 -6.246 -14.345 1.00 89.00 93 SER A O 1
ATOM 736 N N . LEU A 1 94 ? 8.288 -6.452 -12.298 1.00 86.31 94 LEU A N 1
ATOM 737 C CA . LEU A 1 94 ? 9.566 -5.841 -12.647 1.00 86.31 94 LEU A CA 1
ATOM 738 C C . LEU A 1 94 ? 10.474 -6.834 -13.398 1.00 86.31 94 LEU A C 1
ATOM 740 O O . LEU A 1 94 ? 10.686 -7.955 -12.925 1.00 86.31 94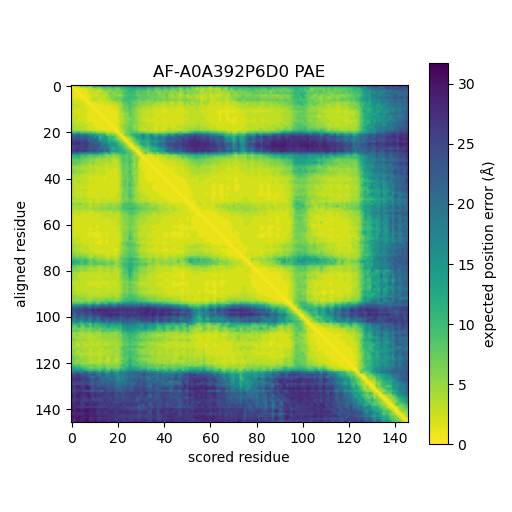 LEU A O 1
ATOM 744 N N . PRO A 1 95 ? 11.100 -6.425 -14.518 1.00 81.06 95 PRO A N 1
ATOM 745 C CA . PRO A 1 95 ? 11.922 -7.314 -15.336 1.00 81.06 95 PRO A CA 1
ATOM 746 C C . PRO A 1 95 ? 13.127 -7.864 -14.558 1.00 81.06 95 PRO A C 1
ATOM 748 O O . PRO A 1 95 ? 13.795 -7.148 -13.804 1.00 81.06 95 PRO A O 1
ATOM 751 N N . PHE A 1 96 ? 13.407 -9.161 -14.712 1.00 65.06 96 PHE A N 1
ATOM 752 C CA . PHE A 1 96 ? 14.520 -9.853 -14.043 1.00 65.06 96 PHE A CA 1
ATOM 753 C C . PHE A 1 96 ? 15.805 -9.894 -14.885 1.00 65.06 96 PHE A C 1
ATOM 755 O O . PHE A 1 96 ? 16.894 -10.037 -14.333 1.00 65.06 96 PHE A O 1
ATOM 762 N N . GLU A 1 97 ? 15.699 -9.753 -16.208 1.00 57.88 97 GLU A N 1
ATOM 763 C CA . GLU A 1 97 ? 16.823 -9.985 -17.116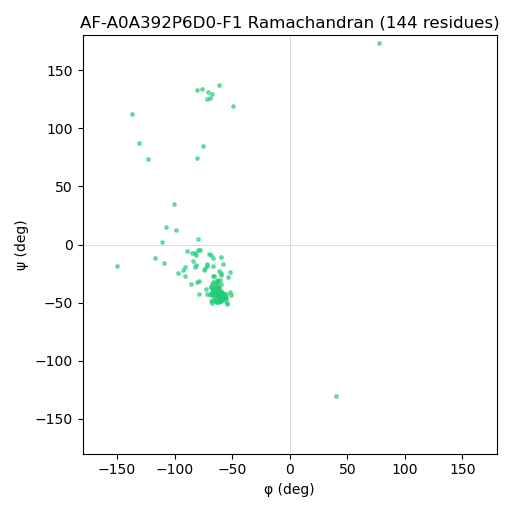 1.00 57.88 97 GLU A CA 1
ATOM 764 C C . GLU A 1 97 ? 17.896 -8.890 -17.036 1.00 57.88 97 GLU A C 1
ATOM 766 O O . GLU A 1 97 ? 17.629 -7.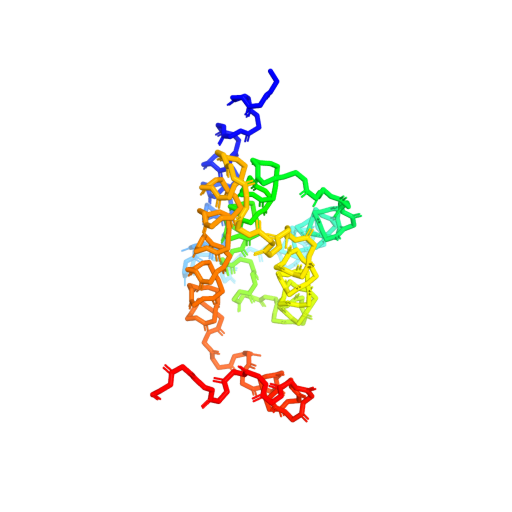701 -17.197 1.00 57.88 97 GLU A O 1
ATOM 771 N N . MET A 1 98 ? 19.135 -9.327 -16.789 1.00 54.06 98 MET A N 1
ATOM 772 C CA . MET A 1 98 ? 20.338 -8.500 -16.677 1.00 54.06 98 MET A CA 1
ATOM 773 C C . MET A 1 98 ? 20.885 -8.152 -18.066 1.00 54.06 98 MET A C 1
ATOM 775 O O . MET A 1 98 ? 21.894 -8.704 -18.504 1.00 54.06 98 MET A O 1
ATOM 779 N N . LYS A 1 99 ? 20.222 -7.245 -18.775 1.00 51.94 99 LYS A N 1
ATOM 780 C CA . LYS A 1 99 ? 20.799 -6.570 -19.942 1.00 51.94 99 LYS A CA 1
ATOM 781 C C . LYS A 1 99 ? 20.433 -5.092 -19.852 1.00 51.94 99 LYS A C 1
ATOM 783 O O . LYS A 1 99 ? 19.272 -4.724 -19.961 1.00 51.94 99 LYS A O 1
ATOM 788 N N . ASP A 1 100 ? 21.451 -4.269 -19.626 1.00 54.28 100 ASP A N 1
ATOM 789 C CA . ASP A 1 100 ? 21.439 -2.805 -19.736 1.00 54.28 100 ASP A CA 1
ATOM 790 C C . ASP A 1 100 ? 20.787 -1.996 -18.598 1.00 54.28 100 ASP A C 1
ATOM 792 O O . ASP A 1 100 ? 20.245 -2.523 -17.628 1.00 54.28 100 ASP A O 1
ATOM 796 N N . THR A 1 101 ? 20.934 -0.670 -18.686 1.00 56.84 101 THR A N 1
ATOM 797 C CA . THR A 1 101 ? 20.675 0.381 -17.678 1.00 56.84 101 THR A CA 1
ATOM 798 C C . THR A 1 101 ? 19.277 0.334 -17.038 1.00 56.84 101 THR A C 1
ATOM 800 O O . THR A 1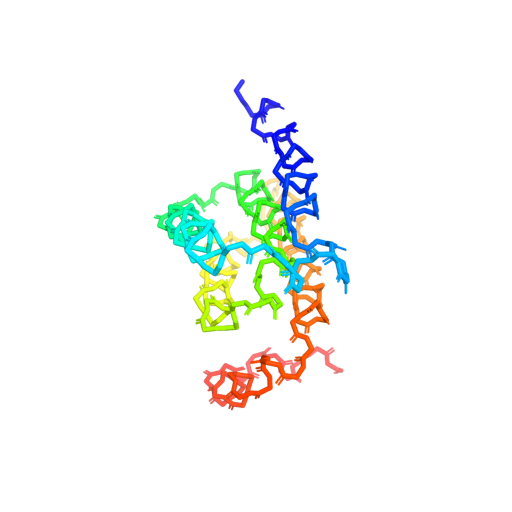 101 ? 19.104 0.775 -15.901 1.00 56.84 101 THR A O 1
ATOM 803 N N . SER A 1 102 ? 18.293 -0.269 -17.714 1.00 56.53 102 SER A N 1
ATOM 804 C CA . SER A 1 102 ? 16.953 -0.597 -17.189 1.00 56.53 102 SER A CA 1
ATOM 805 C C . SER A 1 102 ? 16.990 -1.572 -15.999 1.00 56.53 102 SER A C 1
ATOM 807 O O . SER A 1 102 ? 16.094 -1.578 -15.154 1.00 56.53 102 SER A O 1
ATOM 809 N N . THR A 1 103 ? 18.065 -2.350 -15.872 1.00 64.19 103 THR A N 1
ATOM 810 C CA . THR A 1 103 ? 18.314 -3.266 -14.752 1.00 64.19 103 THR A CA 1
ATOM 811 C C . THR A 1 103 ? 18.542 -2.505 -13.443 1.00 64.19 103 THR A C 1
ATOM 813 O O . THR A 1 103 ? 18.169 -2.991 -12.372 1.00 64.19 103 THR A O 1
ATOM 816 N N . LEU A 1 104 ? 19.137 -1.305 -13.500 1.00 72.56 104 LEU A N 1
ATOM 817 C CA . LEU A 1 104 ? 19.465 -0.525 -12.304 1.00 72.56 104 LEU A CA 1
ATOM 818 C C . LEU A 1 104 ? 18.203 0.058 -11.653 1.00 72.56 104 LEU A C 1
ATOM 820 O O . LEU A 1 104 ? 18.051 -0.045 -10.436 1.00 72.56 104 LEU A O 1
ATOM 824 N N . SER A 1 105 ? 17.272 0.582 -12.457 1.00 77.12 105 SER A N 1
ATOM 825 C CA . SER A 1 105 ? 15.985 1.091 -11.967 1.00 77.12 105 SER A CA 1
ATOM 826 C C . SER A 1 105 ? 15.083 -0.040 -11.469 1.00 77.12 105 SER A C 1
ATOM 828 O O . SER A 1 105 ? 14.546 0.048 -10.371 1.00 77.12 105 SER A O 1
ATOM 830 N N . ALA A 1 106 ? 14.996 -1.165 -12.188 1.00 77.88 106 ALA A N 1
ATOM 831 C CA . ALA A 1 106 ? 14.244 -2.331 -11.717 1.00 77.88 106 ALA A CA 1
ATOM 832 C C . ALA A 1 106 ? 14.815 -2.902 -10.404 1.00 77.88 106 ALA A C 1
ATOM 834 O O . ALA A 1 106 ? 14.067 -3.316 -9.519 1.00 77.88 106 ALA A O 1
ATOM 835 N N . ARG A 1 107 ? 16.144 -2.917 -10.237 1.00 84.00 107 ARG A N 1
ATOM 836 C CA . ARG A 1 107 ? 16.789 -3.313 -8.974 1.00 84.00 107 ARG A CA 1
ATOM 837 C C . ARG A 1 107 ? 16.477 -2.336 -7.839 1.00 84.00 107 ARG A C 1
ATOM 839 O O . ARG A 1 107 ? 16.231 -2.797 -6.726 1.00 84.00 107 ARG A O 1
ATOM 846 N N . HIS A 1 108 ? 16.481 -1.031 -8.110 1.00 86.25 108 HIS A N 1
ATOM 847 C CA . HIS A 1 108 ? 16.133 -0.016 -7.116 1.00 86.25 108 HIS A CA 1
ATOM 848 C C . HIS A 1 108 ? 14.676 -0.161 -6.662 1.00 86.25 108 HIS A C 1
ATOM 850 O O . HIS A 1 108 ? 14.428 -0.313 -5.467 1.00 86.25 108 HIS A O 1
ATOM 856 N N . ALA A 1 109 ? 13.738 -0.269 -7.605 1.00 86.75 109 ALA A N 1
ATOM 857 C CA . ALA A 1 109 ? 12.326 -0.503 -7.318 1.00 86.75 109 ALA A CA 1
ATOM 858 C C . ALA A 1 109 ? 12.097 -1.783 -6.495 1.00 86.75 109 ALA A C 1
ATOM 860 O O . ALA A 1 109 ? 11.358 -1.762 -5.512 1.00 86.75 109 ALA A O 1
ATOM 861 N N . ARG A 1 110 ? 12.790 -2.887 -6.815 1.00 88.00 110 ARG A N 1
ATOM 862 C CA . ARG A 1 110 ? 12.747 -4.122 -6.007 1.00 88.00 110 ARG A CA 1
ATOM 863 C C . ARG A 1 110 ? 13.210 -3.896 -4.568 1.00 88.00 110 ARG A C 1
ATOM 865 O O . ARG A 1 110 ? 12.553 -4.353 -3.637 1.00 88.00 110 ARG A O 1
ATOM 872 N N . LEU A 1 111 ? 14.333 -3.202 -4.378 1.00 89.06 111 LEU A N 1
ATOM 873 C CA . LEU A 1 111 ? 14.851 -2.907 -3.041 1.00 89.06 111 LEU A CA 1
ATOM 874 C C . LEU A 1 111 ? 13.882 -2.017 -2.252 1.00 89.06 111 LEU A C 1
ATOM 876 O O . LEU A 1 111 ? 13.673 -2.256 -1.060 1.00 89.06 111 LEU A O 1
ATOM 880 N N . GLN A 1 112 ? 13.270 -1.037 -2.919 1.00 90.00 112 GLN A N 1
ATOM 881 C CA . GLN A 1 112 ? 12.257 -0.169 -2.328 1.00 90.00 112 GLN A CA 1
ATOM 882 C C . GLN A 1 112 ? 11.046 -0.985 -1.868 1.00 90.00 112 GLN A C 1
ATOM 884 O O . GLN A 1 112 ? 10.663 -0.880 -0.708 1.00 90.00 112 GLN A O 1
ATOM 889 N N . ILE A 1 113 ? 10.519 -1.882 -2.712 1.00 90.38 113 ILE A N 1
ATOM 890 C CA . ILE A 1 113 ? 9.423 -2.795 -2.343 1.00 90.38 113 ILE A CA 1
ATOM 891 C C . ILE A 1 113 ? 9.778 -3.606 -1.093 1.00 90.38 113 ILE A C 1
ATOM 893 O O . ILE A 1 113 ? 9.000 -3.636 -0.139 1.00 90.38 113 ILE A O 1
ATOM 897 N N . CYS A 1 114 ? 10.954 -4.238 -1.062 1.00 89.56 114 CYS A N 1
ATOM 898 C CA . CYS A 1 114 ? 11.384 -5.035 0.089 1.00 89.56 114 CYS A CA 1
ATOM 899 C C . CYS A 1 114 ? 11.515 -4.187 1.364 1.00 89.56 114 CYS A C 1
ATOM 901 O O . CYS A 1 114 ? 11.112 -4.616 2.446 1.00 89.56 114 CYS A O 1
ATOM 903 N N . THR A 1 115 ? 12.053 -2.974 1.240 1.00 90.31 115 THR A N 1
ATOM 904 C CA . THR A 1 115 ? 12.220 -2.046 2.366 1.00 90.31 115 THR A CA 1
ATOM 905 C C . THR A 1 115 ? 10.867 -1.615 2.927 1.00 90.31 115 THR A C 1
ATOM 907 O O . THR A 1 115 ? 10.643 -1.710 4.138 1.00 90.31 115 THR A O 1
ATOM 910 N N . SER A 1 116 ? 9.945 -1.205 2.058 1.00 88.50 116 SER A N 1
ATOM 911 C CA . SER A 1 116 ? 8.596 -0.792 2.443 1.00 88.50 116 SER A CA 1
ATOM 912 C C . SER A 1 116 ? 7.797 -1.957 3.025 1.00 88.50 116 SER A C 1
ATOM 914 O O . SER A 1 116 ? 7.111 -1.771 4.026 1.00 88.50 116 SER A O 1
ATOM 916 N N . PHE A 1 117 ? 7.946 -3.179 2.497 1.00 88.12 117 PHE A N 1
ATOM 917 C CA . PHE A 1 117 ? 7.333 -4.377 3.080 1.00 88.12 117 PHE A CA 1
ATOM 918 C C . PHE A 1 117 ? 7.761 -4.582 4.537 1.00 88.12 117 PHE A C 1
ATOM 920 O O . PHE A 1 117 ? 6.912 -4.769 5.405 1.00 88.12 117 PHE A O 1
ATOM 927 N N . ILE A 1 118 ? 9.063 -4.494 4.833 1.00 86.12 118 ILE A N 1
ATOM 928 C CA . ILE A 1 118 ? 9.572 -4.636 6.207 1.00 86.12 118 ILE A CA 1
ATOM 929 C C . ILE A 1 118 ? 9.007 -3.535 7.111 1.00 86.12 118 ILE A C 1
ATOM 931 O O . ILE A 1 118 ? 8.646 -3.808 8.257 1.00 86.12 118 ILE A O 1
ATOM 935 N N . ARG A 1 119 ? 8.926 -2.292 6.625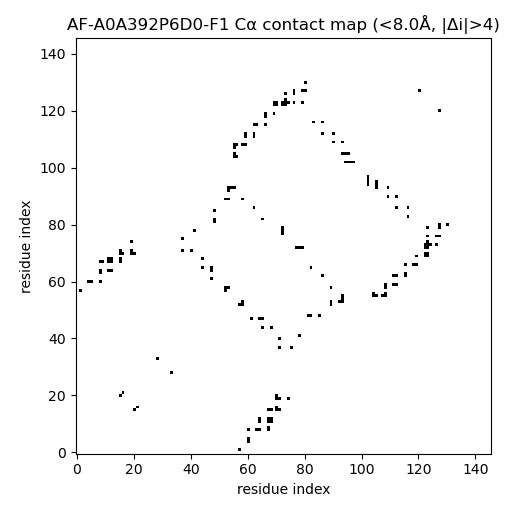 1.00 86.00 119 ARG A N 1
ATOM 936 C CA . ARG A 1 119 ? 8.381 -1.165 7.399 1.00 86.00 119 ARG A CA 1
ATOM 937 C C . ARG A 1 119 ? 6.890 -1.321 7.673 1.00 86.00 119 ARG A C 1
ATOM 939 O O . ARG A 1 119 ? 6.483 -1.138 8.813 1.00 86.00 119 ARG A O 1
ATOM 946 N N . LEU A 1 120 ? 6.105 -1.737 6.684 1.00 84.88 120 LEU A N 1
ATOM 947 C CA . LEU A 1 120 ? 4.676 -2.019 6.838 1.00 84.88 120 LEU A CA 1
ATOM 948 C C . LEU A 1 120 ? 4.427 -3.209 7.771 1.00 84.88 120 LEU A C 1
ATOM 950 O O . LEU A 1 120 ? 3.580 -3.125 8.659 1.00 84.88 120 LEU A O 1
ATOM 954 N N . ALA A 1 121 ? 5.217 -4.278 7.638 1.00 80.19 121 ALA A N 1
ATOM 955 C CA . ALA A 1 121 ? 5.178 -5.425 8.541 1.00 80.19 121 ALA A CA 1
ATOM 956 C C . ALA A 1 121 ? 5.468 -5.018 9.996 1.00 80.19 121 ALA A C 1
ATOM 958 O O . ALA A 1 121 ? 4.793 -5.479 10.913 1.00 80.19 121 ALA A O 1
ATOM 959 N N . LYS A 1 122 ? 6.437 -4.118 10.209 1.00 75.69 122 LYS A N 1
ATOM 960 C CA . LYS A 1 122 ? 6.731 -3.543 11.531 1.00 75.69 122 LYS A CA 1
ATOM 961 C C . LYS A 1 122 ? 5.619 -2.618 12.030 1.00 75.69 122 LYS A C 1
ATOM 963 O O . LYS A 1 122 ? 5.295 -2.660 13.211 1.00 75.69 122 LYS A O 1
ATOM 968 N N . ALA A 1 123 ? 5.054 -1.782 11.160 1.00 70.81 123 ALA A N 1
ATOM 969 C CA . ALA A 1 123 ? 4.059 -0.776 11.527 1.00 70.81 123 ALA A CA 1
ATOM 970 C C . ALA A 1 123 ? 2.724 -1.392 11.961 1.00 70.81 123 ALA A C 1
ATOM 972 O O . ALA A 1 123 ? 2.092 -0.887 12.888 1.00 70.81 123 ALA A O 1
ATOM 973 N N . ALA A 1 124 ? 2.311 -2.492 11.332 1.00 64.62 124 ALA A N 1
ATOM 974 C CA . ALA A 1 124 ? 1.061 -3.158 11.678 1.00 64.62 124 ALA A CA 1
ATOM 975 C C . ALA A 1 124 ? 1.169 -4.091 12.906 1.00 64.62 124 ALA A C 1
ATOM 977 O O . ALA A 1 124 ? 0.144 -4.558 13.402 1.00 64.62 124 ALA A O 1
ATOM 978 N N . ASP A 1 125 ? 2.383 -4.356 13.411 1.00 68.50 125 ASP A N 1
ATOM 979 C CA . ASP A 1 125 ? 2.664 -5.238 14.557 1.00 68.50 125 ASP A CA 1
ATOM 980 C C . ASP A 1 125 ? 1.783 -6.519 14.557 1.00 68.50 125 ASP A C 1
ATOM 982 O O . ASP A 1 125 ? 1.676 -7.212 13.539 1.00 68.50 125 ASP A O 1
ATOM 986 N N . LYS A 1 126 ? 1.121 -6.863 15.674 1.00 52.62 126 LYS A N 1
ATOM 987 C CA . LYS A 1 126 ? 0.373 -8.118 15.877 1.00 52.62 126 LYS A CA 1
ATOM 988 C C . LYS A 1 126 ? -0.779 -8.370 14.894 1.00 52.62 126 LYS A C 1
ATOM 990 O O . LYS A 1 126 ? -1.308 -9.483 14.883 1.00 52.62 126 LYS A O 1
ATOM 995 N N . SER A 1 127 ? -1.172 -7.391 14.082 1.00 52.22 127 SER A N 1
ATOM 996 C CA . SER A 1 127 ? -2.307 -7.502 13.163 1.00 52.22 127 SER A CA 1
ATOM 997 C C . SER A 1 127 ? -1.973 -8.206 11.836 1.00 52.22 127 SER A C 1
ATOM 999 O O . SER A 1 127 ? -2.863 -8.754 11.191 1.00 52.22 127 SER A O 1
ATOM 1001 N N . ILE A 1 128 ? -0.688 -8.293 11.462 1.00 48.34 128 ILE A N 1
ATOM 1002 C CA . ILE A 1 128 ? -0.224 -8.977 10.236 1.00 48.34 128 ILE A CA 1
ATOM 1003 C C . ILE A 1 128 ? 0.113 -10.466 10.468 1.00 48.34 128 ILE A C 1
ATOM 1005 O O . ILE A 1 128 ? 0.099 -11.268 9.528 1.00 48.34 128 ILE A O 1
ATOM 1009 N N . LEU A 1 129 ? 0.352 -10.881 11.718 1.00 48.22 129 LEU A N 1
ATOM 1010 C CA . LEU A 1 129 ? 0.663 -12.274 12.085 1.00 48.22 129 LEU A CA 1
ATOM 1011 C C . LEU A 1 129 ? -0.337 -13.325 11.547 1.00 48.22 129 LEU A C 1
ATOM 1013 O O . LEU A 1 129 ? 0.122 -14.374 11.078 1.00 48.22 129 LEU A O 1
ATOM 1017 N N . PRO A 1 130 ? -1.666 -13.087 11.546 1.00 53.66 130 PRO A N 1
ATOM 1018 C CA . PRO A 1 130 ? -2.634 -14.021 10.965 1.00 53.66 130 PRO A CA 1
ATOM 1019 C C . PRO A 1 130 ? -2.450 -14.225 9.452 1.00 53.66 130 PRO A C 1
ATOM 1021 O O . PRO A 1 130 ? -2.689 -15.318 8.941 1.00 53.66 130 PRO A O 1
ATOM 1024 N N . HIS A 1 131 ? -1.967 -13.207 8.733 1.00 50.16 131 HIS A N 1
ATOM 1025 C CA . HIS A 1 131 ? -1.828 -13.219 7.273 1.00 50.16 131 HIS A CA 1
ATOM 1026 C C . HIS A 1 131 ? -0.455 -13.719 6.791 1.00 50.16 131 HIS A C 1
ATOM 1028 O O . HIS A 1 131 ? -0.361 -14.313 5.712 1.00 50.16 131 HIS A O 1
ATOM 1034 N N . MET A 1 132 ? 0.605 -13.566 7.595 1.00 47.34 132 MET A N 1
ATOM 1035 C CA . MET A 1 132 ? 1.950 -14.077 7.272 1.00 47.34 132 MET A CA 1
ATOM 1036 C C . MET A 1 132 ? 2.018 -15.609 7.229 1.00 47.34 132 MET A C 1
ATOM 1038 O O . MET A 1 132 ? 2.703 -16.169 6.372 1.00 47.34 132 MET A O 1
ATOM 1042 N N . LYS A 1 133 ? 1.271 -16.306 8.098 1.00 45.03 133 LYS A N 1
ATOM 1043 C CA . LYS A 1 133 ? 1.222 -17.782 8.105 1.00 45.03 133 LYS A CA 1
ATOM 1044 C C . LYS A 1 133 ? 0.628 -18.369 6.823 1.00 45.03 133 LYS A C 1
ATOM 1046 O O . LYS A 1 133 ? 1.040 -19.444 6.400 1.00 45.03 133 LYS A O 1
ATOM 1051 N N . VAL A 1 134 ? -0.314 -17.665 6.197 1.00 50.81 134 VAL A N 1
ATOM 1052 C CA . VAL A 1 134 ? -0.994 -18.138 4.982 1.00 50.81 134 VAL A CA 1
ATOM 1053 C C . VAL A 1 134 ? -0.123 -17.939 3.734 1.00 50.81 134 VAL A C 1
ATOM 1055 O O . VAL A 1 134 ? -0.178 -18.754 2.815 1.00 50.81 134 VAL A O 1
ATOM 1058 N N . HIS A 1 135 ? 0.721 -16.902 3.700 1.00 47.28 135 HIS A N 1
ATOM 1059 C CA . HIS A 1 135 ? 1.558 -16.596 2.531 1.00 47.28 135 HIS A CA 1
ATOM 1060 C C . HIS A 1 135 ? 2.891 -17.354 2.484 1.00 47.28 135 HIS A C 1
ATOM 1062 O O . HIS A 1 135 ? 3.315 -17.753 1.399 1.00 47.28 135 HIS A O 1
ATOM 1068 N N . LEU A 1 136 ? 3.523 -17.629 3.631 1.00 46.19 136 LEU A N 1
ATOM 1069 C CA . LEU A 1 136 ? 4.787 -18.385 3.677 1.00 46.19 136 LEU A CA 1
ATOM 1070 C C . LEU A 1 136 ? 4.641 -19.853 3.235 1.00 46.19 136 LEU A C 1
ATOM 1072 O O . LEU A 1 136 ? 5.624 -20.474 2.846 1.00 46.19 136 LEU A O 1
ATOM 1076 N N . LEU A 1 137 ? 3.419 -20.396 3.222 1.00 47.09 137 LEU A N 1
ATOM 1077 C CA . LEU A 1 137 ? 3.130 -21.727 2.674 1.00 47.09 137 LEU A CA 1
ATOM 1078 C C . LEU A 1 137 ? 2.910 -21.725 1.151 1.00 47.09 137 LEU A C 1
ATOM 1080 O O . LEU A 1 137 ? 2.928 -22.788 0.536 1.00 47.09 137 LEU A O 1
ATOM 1084 N N . LYS A 1 138 ? 2.704 -20.553 0.532 1.00 46.94 138 LYS A N 1
ATOM 1085 C CA . LYS A 1 138 ? 2.431 -20.419 -0.910 1.00 46.94 138 LYS A CA 1
ATOM 1086 C C . LYS A 1 138 ? 3.660 -20.086 -1.757 1.00 46.94 138 LYS A C 1
ATOM 1088 O O . LYS A 1 138 ? 3.651 -20.406 -2.940 1.00 46.94 138 LYS A O 1
ATOM 1093 N N . TYR A 1 139 ? 4.703 -19.480 -1.185 1.00 45.50 139 TYR A N 1
ATOM 1094 C CA . TYR A 1 139 ? 5.884 -19.032 -1.937 1.00 45.50 139 TYR A CA 1
ATOM 1095 C C . TYR A 1 139 ? 7.199 -19.491 -1.276 1.00 45.50 139 TYR A C 1
ATOM 1097 O O . TYR A 1 139 ? 7.791 -18.749 -0.492 1.00 45.50 139 TYR A O 1
ATOM 1105 N N . PRO A 1 140 ? 7.696 -20.703 -1.605 1.00 46.56 140 PRO A N 1
ATOM 1106 C CA . PRO A 1 140 ? 8.928 -21.274 -1.040 1.00 46.56 140 PRO A CA 1
ATOM 1107 C C . PRO A 1 140 ? 10.222 -20.537 -1.429 1.00 46.56 140 PRO A C 1
ATOM 1109 O O . PRO A 1 140 ? 11.279 -20.802 -0.862 1.00 46.56 140 PRO A O 1
ATOM 1112 N N . SER A 1 141 ? 10.165 -19.617 -2.396 1.00 47.62 141 SER A N 1
ATOM 1113 C CA . SER A 1 141 ? 11.327 -18.905 -2.946 1.00 47.62 141 SER A CA 1
ATOM 1114 C C . SER A 1 141 ? 11.965 -17.888 -1.992 1.00 47.62 141 SER A C 1
ATOM 1116 O O . SER A 1 141 ? 13.031 -17.368 -2.297 1.00 47.62 141 SER A O 1
ATOM 1118 N N . LEU A 1 142 ? 11.351 -17.605 -0.838 1.00 45.62 142 LEU A N 1
ATOM 1119 C CA . LEU A 1 142 ? 11.925 -16.739 0.203 1.00 45.62 142 LEU A CA 1
ATOM 1120 C C . LEU A 1 142 ? 12.873 -17.482 1.165 1.00 45.62 142 LEU A C 1
ATOM 1122 O O . LEU A 1 142 ? 13.557 -16.838 1.955 1.00 45.62 142 LEU A O 1
ATOM 1126 N N . ASN A 1 143 ? 12.970 -18.815 1.076 1.00 43.38 143 ASN A N 1
ATOM 1127 C CA . ASN A 1 143 ? 13.876 -19.612 1.915 1.00 43.38 143 ASN A CA 1
ATOM 1128 C C . ASN A 1 143 ? 15.343 -19.602 1.446 1.00 43.38 143 ASN A C 1
ATOM 1130 O O . ASN A 1 143 ? 16.186 -20.173 2.129 1.00 43.38 143 ASN A O 1
ATOM 1134 N N . SER A 1 144 ? 15.670 -18.977 0.309 1.00 40.03 144 SER A N 1
ATOM 1135 C CA . SER A 1 144 ? 17.045 -18.939 -0.220 1.00 40.03 144 SER A CA 1
ATOM 1136 C C . SER A 1 144 ? 17.804 -17.642 0.088 1.00 40.03 144 SER A C 1
ATOM 1138 O O . SER A 1 144 ? 18.828 -17.383 -0.538 1.00 40.03 144 SER A O 1
ATOM 1140 N N . CYS A 1 145 ? 17.289 -16.797 0.986 1.00 37.12 145 CYS A N 1
ATOM 1141 C CA . CYS A 1 145 ? 17.942 -15.546 1.393 1.00 37.12 145 CYS A CA 1
ATOM 1142 C C . CYS A 1 145 ? 18.534 -15.583 2.814 1.00 37.12 145 CYS A C 1
ATOM 1144 O O . CYS A 1 145 ? 18.859 -14.521 3.342 1.00 37.12 145 CYS A O 1
ATOM 1146 N N . ASN A 1 146 ? 18.689 -16.774 3.403 1.00 34.88 146 ASN A N 1
ATOM 1147 C CA . ASN A 1 146 ? 19.507 -16.992 4.601 1.00 34.88 146 ASN A CA 1
ATOM 1148 C C . ASN A 1 146 ? 20.853 -17.607 4.229 1.00 34.88 146 ASN A C 1
ATOM 1150 O O . ASN A 1 146 ? 20.844 -18.555 3.412 1.00 34.88 146 ASN A O 1
#

Nearest PDB structures (foldseek):
  8e12-assembly1_B  TM=5.534E-01  e=7.566E-01  synthetic construct
  8d9o-assembly1_A  TM=3.774E-01  e=2.035E+00  synthetic construct
  6ch2-assembly2_E  TM=2.905E-01  e=7.366E+00  Salmonella enterica subsp. enterica serovar Typhimurium str. LT2

Radius of gyration: 16.54 Å; Cα contacts (8 Å, |Δi|>4): 103; chains: 1; bounding box: 41×38×43 Å

Foldseek 3Di:
DLVVLQVCLVVLLVVLCVLQVPPPPCVPPDVVVVVVVLVVVVVVVVVLLPDPDLQLSVLLSSLSNLLSCLSSCLVVVVCLLSSLVSLVSNLVSQDDDPDDPSNVSSVVSNVSSVVSNVSSCVSNPPSCVVVVVVVCVVDVPVVPPD

InterPro domains:
  IPR011989 Armadillo-like helical [G3DSA:1.25.10.10] (1-137)
  IPR045065 Exportin-1/5 [PTHR11223] (5-132)
  IPR045478 Exportin-5, C-terminal domain [PF19273] (2-133)